Protein AF-A0A7X9GPX5-F1 (afdb_monomer)

Mean predicted aligned error: 4.0 Å

Secondary structure (DSSP, 8-state):
----HHHHHHHTT--HHHHHHHHTS-HHHHHHHHHH-GGGS-HHHHHHHHHHTT--HHHHH--

Foldseek 3Di:
DADQPVNVCVVVVHDLVRVCVQLVHDSVVSVCCNPVHPVPPDPVSLVSSCVVSVHDSCVNGND

Structure (mmCIF, N/CA/C/O backbone):
data_AF-A0A7X9GPX5-F1
#
_entry.id   AF-A0A7X9GPX5-F1
#
loop_
_atom_site.group_PDB
_atom_site.id
_atom_site.type_symbol
_atom_site.label_atom_id
_atom_site.label_alt_id
_atom_site.label_comp_id
_atom_site.label_asym_id
_atom_site.label_entity_id
_atom_site.label_seq_id
_atom_site.pdbx_PDB_ins_code
_atom_site.Cartn_x
_atom_site.Cartn_y
_atom_site.Cartn_z
_atom_site.occupancy
_atom_site.B_iso_or_equiv
_atom_site.auth_seq_id
_atom_site.auth_comp_id
_atom_site.auth_asym_id
_atom_site.auth_atom_id
_atom_site.pdbx_PDB_model_num
ATOM 1 N N . MET A 1 1 ? 11.289 9.715 -11.336 1.00 41.56 1 MET A N 1
ATOM 2 C CA . MET A 1 1 ? 11.245 10.125 -9.902 1.00 41.56 1 MET A CA 1
ATOM 3 C C . MET A 1 1 ? 10.342 9.132 -9.191 1.00 41.56 1 MET A C 1
ATOM 5 O O . MET A 1 1 ? 9.131 9.290 -9.239 1.00 41.56 1 MET A O 1
ATOM 9 N N . SER A 1 2 ? 10.901 8.072 -8.606 1.00 49.78 2 SER A N 1
ATOM 10 C CA . SER A 1 2 ? 10.114 6.924 -8.142 1.00 49.78 2 SER A CA 1
ATOM 11 C C . SER A 1 2 ? 9.151 7.331 -7.018 1.00 49.78 2 SER A C 1
ATOM 13 O O . SER A 1 2 ? 9.570 7.671 -5.907 1.00 49.78 2 SER A O 1
ATOM 15 N N . ILE A 1 3 ? 7.846 7.331 -7.299 1.00 62.97 3 ILE A N 1
ATOM 16 C CA . ILE A 1 3 ? 6.816 7.638 -6.304 1.00 62.97 3 ILE A CA 1
ATOM 17 C C . ILE A 1 3 ? 6.786 6.498 -5.283 1.00 62.97 3 ILE A C 1
ATOM 19 O O . ILE A 1 3 ? 6.374 5.376 -5.566 1.00 62.97 3 ILE A O 1
ATOM 23 N N . ASN A 1 4 ? 7.223 6.783 -4.056 1.00 79.38 4 ASN A N 1
ATOM 24 C CA . ASN A 1 4 ? 7.166 5.809 -2.972 1.00 79.38 4 ASN A CA 1
ATOM 25 C C . ASN A 1 4 ? 5.701 5.583 -2.547 1.00 79.38 4 ASN A C 1
ATOM 27 O O . ASN A 1 4 ? 4.986 6.535 -2.216 1.00 79.38 4 ASN A O 1
ATOM 31 N N . LEU A 1 5 ? 5.272 4.317 -2.489 1.00 86.12 5 LEU A N 1
ATOM 32 C CA . LEU A 1 5 ? 3.934 3.895 -2.051 1.00 86.12 5 LEU A CA 1
ATOM 33 C C . LEU A 1 5 ? 3.527 4.517 -0.703 1.00 86.12 5 LEU A C 1
ATOM 35 O O . LEU A 1 5 ? 2.364 4.872 -0.500 1.00 86.12 5 LEU A O 1
ATOM 39 N N . ARG A 1 6 ? 4.491 4.706 0.207 1.00 89.00 6 ARG A N 1
ATOM 40 C CA . ARG A 1 6 ? 4.279 5.371 1.497 1.00 89.00 6 ARG A CA 1
ATOM 41 C C . ARG A 1 6 ? 3.819 6.815 1.321 1.00 89.00 6 ARG A C 1
ATOM 43 O O . ARG A 1 6 ? 2.889 7.237 2.003 1.00 89.00 6 ARG A O 1
ATOM 50 N N . THR A 1 7 ? 4.471 7.564 0.436 1.00 88.44 7 THR A N 1
ATOM 51 C CA . THR A 1 7 ? 4.144 8.969 0.164 1.00 88.44 7 THR A CA 1
ATOM 52 C C . THR A 1 7 ? 2.744 9.073 -0.417 1.00 88.44 7 THR A C 1
ATOM 54 O O . THR A 1 7 ? 1.932 9.836 0.097 1.00 88.44 7 THR A O 1
ATOM 57 N N . LEU A 1 8 ? 2.424 8.236 -1.407 1.00 89.00 8 LEU A N 1
ATOM 58 C CA . LEU A 1 8 ? 1.094 8.191 -2.009 1.00 89.00 8 LEU A CA 1
ATOM 59 C C . LEU A 1 8 ? 0.006 7.897 -0.968 1.00 89.00 8 LEU A C 1
ATOM 61 O O . LEU A 1 8 ? -1.025 8.568 -0.933 1.00 89.00 8 LEU A O 1
ATOM 65 N N . ARG A 1 9 ? 0.258 6.937 -0.072 1.00 92.19 9 ARG A N 1
ATOM 66 C CA . ARG A 1 9 ? -0.669 6.603 1.010 1.00 92.19 9 ARG A CA 1
ATOM 67 C C . ARG A 1 9 ? -0.885 7.784 1.968 1.00 92.19 9 ARG A C 1
ATOM 69 O O . ARG A 1 9 ? -2.023 8.047 2.350 1.00 92.19 9 ARG A O 1
ATOM 76 N N . ILE A 1 10 ? 0.185 8.483 2.356 1.00 91.81 10 ILE A N 1
ATOM 77 C CA . ILE A 1 10 ? 0.114 9.644 3.260 1.00 91.81 10 ILE A CA 1
ATOM 78 C C . ILE A 1 10 ? -0.625 10.813 2.597 1.00 91.81 10 ILE A C 1
ATOM 80 O O . ILE A 1 10 ? -1.486 11.402 3.237 1.00 91.81 10 ILE A O 1
ATOM 84 N N . LEU A 1 11 ? -0.356 11.102 1.319 1.00 91.50 11 LEU A N 1
ATOM 85 C CA . LEU A 1 11 ? -1.040 12.163 0.563 1.00 91.50 11 LEU A CA 1
ATOM 86 C C . LEU A 1 11 ? -2.553 11.938 0.459 1.00 91.50 11 LEU A C 1
ATOM 88 O O . LEU A 1 11 ? -3.318 12.893 0.425 1.00 91.50 11 LEU A O 1
ATOM 92 N N . ASN A 1 12 ? -2.982 10.677 0.445 1.00 90.88 12 ASN A N 1
ATOM 93 C CA . ASN A 1 12 ? -4.393 10.306 0.427 1.00 90.88 12 ASN A CA 1
ATOM 94 C C . ASN A 1 12 ? -4.992 10.111 1.836 1.00 90.88 12 ASN A C 1
ATOM 96 O O . ASN A 1 12 ? -6.124 9.654 1.949 1.00 90.88 12 ASN A O 1
ATOM 100 N N . ASN A 1 13 ? -4.261 10.422 2.918 1.00 95.06 13 ASN A N 1
ATOM 101 C CA . ASN A 1 13 ? -4.690 10.220 4.313 1.00 95.06 13 ASN A CA 1
ATOM 102 C C . ASN A 1 13 ? -5.115 8.778 4.658 1.00 95.06 13 ASN A C 1
ATOM 104 O O . ASN A 1 13 ? -5.947 8.536 5.532 1.00 95.06 13 ASN A O 1
ATOM 108 N N . ILE A 1 14 ? -4.512 7.789 4.002 1.00 95.31 14 ILE A N 1
ATOM 109 C CA . ILE A 1 14 ? -4.842 6.377 4.203 1.00 95.31 14 ILE A CA 1
ATOM 110 C C . ILE A 1 14 ? -3.903 5.782 5.253 1.00 95.31 14 ILE A C 1
ATOM 112 O O . ILE A 1 14 ? -2.697 6.025 5.252 1.00 95.31 14 ILE A O 1
ATOM 116 N N . THR A 1 15 ? -4.410 4.959 6.169 1.00 95.75 15 THR A N 1
ATOM 117 C CA . THR A 1 15 ? -3.549 4.222 7.111 1.00 95.75 15 THR A CA 1
ATOM 118 C C . THR A 1 15 ? -3.092 2.900 6.497 1.00 95.75 15 THR A C 1
ATOM 120 O O . THR A 1 15 ? -3.730 2.364 5.592 1.00 95.75 15 THR A O 1
ATOM 123 N N . ARG A 1 16 ? -1.990 2.320 6.992 1.00 94.44 16 ARG A N 1
ATOM 124 C CA . ARG A 1 16 ? -1.551 0.988 6.526 1.00 94.44 16 ARG A CA 1
ATOM 125 C C . ARG A 1 16 ? -2.616 -0.080 6.761 1.00 94.44 16 ARG A C 1
ATOM 127 O O . ARG A 1 16 ? -2.769 -0.972 5.940 1.00 94.44 16 ARG A O 1
ATOM 134 N N . VAL A 1 17 ? -3.339 0.025 7.877 1.00 96.19 17 VAL A N 1
ATOM 135 C CA . VAL A 1 17 ? -4.418 -0.901 8.241 1.00 96.19 17 VAL A CA 1
ATOM 136 C C . VAL A 1 17 ? -5.586 -0.774 7.269 1.00 96.19 17 VAL A C 1
ATOM 138 O O . VAL A 1 17 ? -6.075 -1.790 6.786 1.00 96.19 17 VAL A O 1
ATOM 141 N N . GLN A 1 18 ? -5.975 0.459 6.935 1.00 95.44 18 GLN A N 1
ATOM 142 C CA . GLN A 1 18 ? -7.035 0.728 5.967 1.00 95.44 18 GLN A CA 1
ATOM 143 C C . GLN A 1 18 ? -6.676 0.153 4.594 1.00 95.44 18 GLN A C 1
ATOM 145 O O . GLN A 1 18 ? -7.392 -0.685 4.062 1.00 95.44 18 GLN A O 1
ATOM 150 N N . MET A 1 19 ? -5.487 0.485 4.094 1.00 94.56 19 MET A N 1
ATOM 151 C CA . MET A 1 19 ? -4.999 -0.020 2.813 1.00 94.56 19 MET A CA 1
ATOM 152 C C . MET A 1 19 ? -4.898 -1.550 2.771 1.00 94.56 19 MET A C 1
ATOM 154 O O . MET A 1 19 ? -5.231 -2.176 1.770 1.00 94.56 19 MET A O 1
ATOM 158 N N . ALA A 1 20 ? -4.441 -2.172 3.860 1.00 95.25 20 ALA A N 1
ATOM 159 C CA . ALA A 1 20 ? -4.366 -3.624 3.967 1.00 95.25 20 ALA A CA 1
ATOM 160 C C . ALA A 1 20 ? -5.755 -4.269 3.878 1.00 95.25 20 ALA A C 1
ATOM 162 O O . ALA A 1 20 ? -5.933 -5.246 3.151 1.00 95.25 20 ALA A O 1
ATOM 163 N N . LYS A 1 21 ? -6.737 -3.690 4.579 1.00 96.19 21 LYS A N 1
ATOM 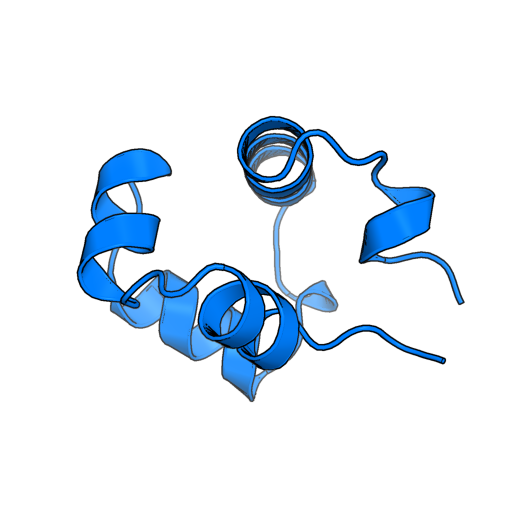164 C CA . LYS A 1 21 ? -8.133 -4.127 4.549 1.00 96.19 21 LYS A CA 1
ATOM 165 C C . LYS A 1 21 ? -8.718 -4.003 3.142 1.00 96.19 21 LYS A C 1
ATOM 167 O O . LYS A 1 21 ? -9.269 -4.977 2.641 1.00 96.19 21 LYS A O 1
ATOM 172 N N . ASP A 1 22 ? -8.525 -2.861 2.492 1.00 94.50 22 ASP A N 1
ATOM 173 C CA . ASP A 1 22 ? -9.108 -2.578 1.177 1.00 94.50 22 ASP A CA 1
ATOM 174 C C . ASP A 1 22 ? -8.489 -3.434 0.063 1.00 94.50 22 ASP A C 1
ATOM 176 O O . ASP A 1 22 ? -9.178 -3.895 -0.845 1.00 94.50 22 ASP A O 1
ATOM 180 N N . LEU A 1 23 ? -7.187 -3.720 0.152 1.00 92.19 23 LEU A N 1
ATOM 181 C CA . LEU A 1 23 ? -6.488 -4.582 -0.808 1.00 92.19 23 LEU A CA 1
ATOM 182 C C . LEU A 1 23 ? -6.630 -6.084 -0.490 1.00 92.19 23 LEU A C 1
ATOM 184 O O . LEU A 1 23 ? -6.245 -6.930 -1.315 1.00 92.19 23 LEU A O 1
ATOM 188 N N . GLY A 1 24 ? -7.172 -6.424 0.684 1.00 94.25 24 GLY A N 1
ATOM 189 C CA . GLY A 1 24 ? -7.309 -7.794 1.178 1.00 94.25 24 GLY A CA 1
ATOM 190 C C . GLY A 1 24 ? -5.960 -8.471 1.424 1.00 94.25 24 GLY A C 1
ATOM 191 O O . GLY A 1 24 ? -5.753 -9.612 1.010 1.00 94.25 24 GLY A O 1
ATOM 192 N N . VAL A 1 25 ? -5.011 -7.752 2.026 1.00 93.19 25 VAL A N 1
ATOM 193 C CA . VAL A 1 25 ? -3.663 -8.243 2.354 1.00 93.19 25 VAL A CA 1
ATOM 194 C C . VAL A 1 25 ? -3.339 -8.006 3.826 1.00 93.19 25 VAL A C 1
ATOM 196 O O . VAL A 1 25 ? -4.038 -7.285 4.531 1.00 93.19 25 VAL A O 1
ATOM 199 N N . ASN A 1 26 ? -2.260 -8.611 4.321 1.00 94.94 26 ASN A N 1
ATOM 200 C CA . ASN A 1 26 ? -1.814 -8.355 5.686 1.00 94.94 26 ASN A CA 1
ATOM 201 C C . ASN A 1 26 ? -1.180 -6.955 5.795 1.00 94.94 26 ASN A C 1
ATOM 203 O O . ASN A 1 26 ? -0.479 -6.510 4.887 1.00 94.94 26 ASN A O 1
ATOM 207 N N . VAL A 1 27 ? -1.334 -6.281 6.937 1.00 94.81 27 VAL A N 1
ATOM 208 C CA . VAL A 1 27 ? -0.670 -4.990 7.210 1.00 94.81 27 VAL A CA 1
ATOM 209 C C 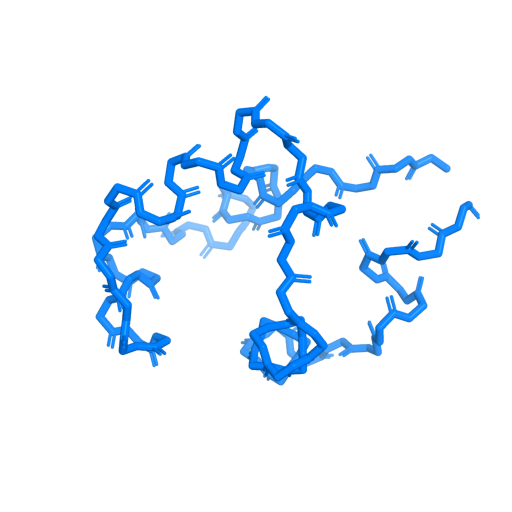. VAL A 1 27 ? 0.853 -5.092 7.051 1.00 94.81 27 VAL A C 1
ATOM 211 O O . VAL A 1 27 ? 1.479 -4.177 6.521 1.00 94.81 27 VAL A O 1
ATOM 214 N N . ARG A 1 28 ? 1.455 -6.231 7.423 1.00 92.19 28 ARG A N 1
ATOM 215 C CA . ARG A 1 28 ? 2.883 -6.514 7.193 1.00 92.19 28 ARG A CA 1
ATOM 216 C C . ARG A 1 28 ? 3.250 -6.502 5.712 1.00 92.19 28 ARG A C 1
ATOM 218 O O . ARG A 1 28 ? 4.358 -6.099 5.381 1.00 92.19 28 ARG A O 1
ATOM 225 N N . THR A 1 29 ? 2.340 -6.912 4.829 1.00 91.69 29 THR A N 1
ATOM 226 C CA . THR A 1 29 ? 2.540 -6.849 3.378 1.00 91.69 29 THR A CA 1
ATOM 227 C C . THR A 1 29 ? 2.652 -5.399 2.912 1.00 91.69 29 THR A C 1
ATOM 229 O O . THR A 1 29 ? 3.579 -5.085 2.172 1.00 91.69 29 THR A O 1
ATOM 232 N N . ILE A 1 30 ? 1.791 -4.503 3.415 1.00 92.81 30 ILE A N 1
ATOM 233 C CA . ILE A 1 30 ? 1.879 -3.061 3.129 1.00 92.81 30 ILE A CA 1
ATOM 234 C C . ILE A 1 30 ? 3.209 -2.493 3.63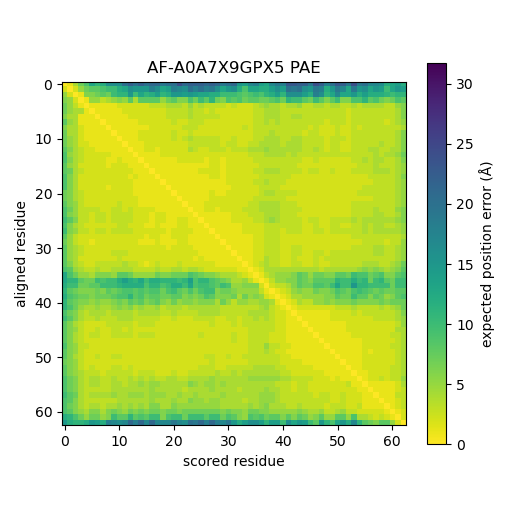1 1.00 92.81 30 ILE A C 1
ATOM 236 O O . ILE A 1 30 ? 3.920 -1.835 2.878 1.00 92.81 30 ILE A O 1
ATOM 240 N N . THR A 1 31 ? 3.589 -2.795 4.877 1.00 91.50 31 THR A N 1
ATOM 241 C CA . THR A 1 31 ? 4.878 -2.361 5.439 1.00 91.50 31 THR A CA 1
ATOM 242 C C . THR A 1 31 ? 6.057 -2.856 4.600 1.00 91.50 31 THR A C 1
ATOM 244 O O . THR A 1 31 ? 6.964 -2.080 4.315 1.00 91.50 31 THR A O 1
ATOM 247 N N . ARG A 1 32 ? 6.027 -4.118 4.150 1.00 89.44 32 ARG A N 1
ATOM 248 C CA . ARG A 1 32 ? 7.061 -4.695 3.281 1.00 89.44 32 ARG A CA 1
ATOM 249 C C . ARG A 1 32 ? 7.165 -3.951 1.951 1.00 89.44 32 ARG A C 1
ATOM 251 O O . ARG A 1 32 ? 8.279 -3.681 1.529 1.00 89.44 32 ARG A O 1
ATOM 258 N N . TRP A 1 33 ? 6.049 -3.605 1.309 1.00 89.75 33 TRP A N 1
ATOM 259 C CA . TRP A 1 33 ? 6.067 -2.841 0.054 1.00 89.75 33 TRP A CA 1
ATOM 260 C C . TRP A 1 33 ? 6.589 -1.413 0.237 1.00 89.75 33 TRP A C 1
ATOM 262 O O . TRP A 1 33 ? 7.303 -0.915 -0.626 1.00 89.75 33 TRP A O 1
ATOM 272 N N . GLU A 1 34 ? 6.276 -0.767 1.365 1.00 88.69 34 GLU A N 1
ATOM 273 C CA . GLU A 1 34 ? 6.811 0.563 1.689 1.00 88.69 34 GLU A CA 1
ATOM 274 C C . GLU A 1 34 ? 8.320 0.548 2.007 1.00 88.69 34 GLU A C 1
ATOM 276 O O . GLU A 1 34 ? 8.989 1.552 1.773 1.00 88.69 34 GLU A O 1
ATOM 281 N N . GLN A 1 35 ? 8.844 -0.546 2.577 1.00 85.62 35 GLN A N 1
ATOM 282 C CA . GLN A 1 35 ? 10.238 -0.658 3.038 1.00 85.62 35 GLN A CA 1
ATOM 283 C C . GLN A 1 35 ? 11.185 -1.268 2.001 1.00 85.62 35 GLN A C 1
ATOM 285 O O . GLN A 1 35 ? 12.263 -0.734 1.773 1.00 85.62 35 GLN A O 1
ATOM 290 N N . ASN A 1 36 ? 10.788 -2.385 1.391 1.00 79.31 36 ASN A N 1
ATOM 291 C CA . ASN A 1 36 ? 11.634 -3.182 0.495 1.00 79.31 36 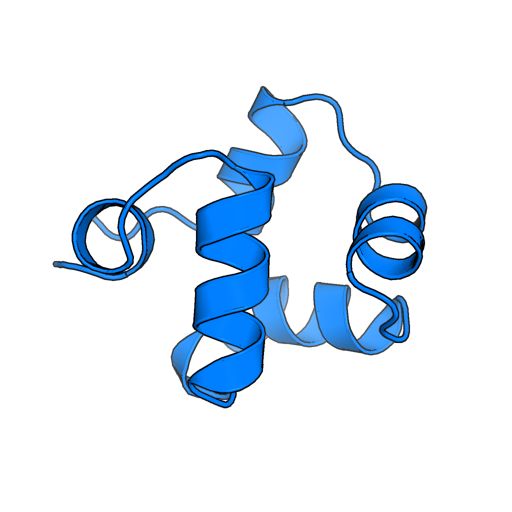ASN A CA 1
ATOM 292 C C . ASN A 1 36 ? 11.362 -2.886 -0.983 1.00 79.31 36 ASN A C 1
ATOM 294 O O . ASN A 1 36 ? 11.839 -3.607 -1.854 1.00 79.31 36 ASN A O 1
ATOM 298 N N . GLY A 1 37 ? 10.542 -1.873 -1.256 1.00 71.19 37 GLY A N 1
ATOM 299 C CA . GLY A 1 37 ? 10.129 -1.530 -2.601 1.00 71.19 37 GLY A CA 1
ATOM 300 C C . GLY A 1 37 ? 9.029 -2.436 -3.152 1.00 71.19 37 GLY A C 1
ATOM 301 O O . GLY A 1 37 ? 8.811 -3.595 -2.769 1.00 71.19 37 GLY A O 1
ATOM 302 N N . VAL A 1 38 ? 8.319 -1.850 -4.102 1.00 71.94 38 VAL A N 1
ATOM 303 C CA . VAL A 1 38 ? 7.209 -2.438 -4.858 1.00 71.94 38 VAL A CA 1
ATOM 304 C C . VAL A 1 38 ? 7.683 -3.475 -5.880 1.00 71.94 38 VAL A C 1
ATOM 306 O O . VAL A 1 38 ? 6.881 -4.275 -6.341 1.00 71.94 38 VAL A O 1
ATOM 309 N N . GLU A 1 39 ? 8.988 -3.552 -6.147 1.00 71.06 39 GLU A N 1
ATOM 310 C CA . GLU A 1 39 ? 9.634 -4.554 -7.011 1.00 71.06 39 GLU A CA 1
ATOM 311 C C . GLU A 1 39 ? 9.422 -5.991 -6.510 1.00 71.06 39 GLU A C 1
ATOM 313 O O . GLU A 1 39 ? 9.325 -6.941 -7.281 1.00 71.06 39 GLU A O 1
ATOM 318 N N . THR A 1 40 ? 9.276 -6.164 -5.192 1.00 72.38 40 THR A N 1
ATOM 319 C CA . THR A 1 40 ? 9.035 -7.475 -4.566 1.00 72.38 40 THR A CA 1
ATOM 320 C C . THR A 1 40 ? 7.572 -7.931 -4.634 1.00 72.38 40 THR A C 1
ATOM 322 O O . THR A 1 40 ? 7.194 -8.939 -4.019 1.00 72.38 40 THR A O 1
ATOM 325 N N . MET A 1 41 ? 6.718 -7.162 -5.312 1.00 85.50 41 MET A N 1
ATOM 326 C CA . MET A 1 41 ? 5.285 -7.382 -5.415 1.00 85.50 41 MET A CA 1
ATOM 327 C C . MET A 1 41 ? 4.927 -8.120 -6.708 1.00 85.50 41 MET A C 1
ATOM 329 O O . MET A 1 41 ? 5.400 -7.811 -7.792 1.00 85.50 41 MET A O 1
ATOM 333 N N . THR A 1 42 ? 3.995 -9.066 -6.617 1.00 87.44 42 THR A N 1
ATOM 334 C CA .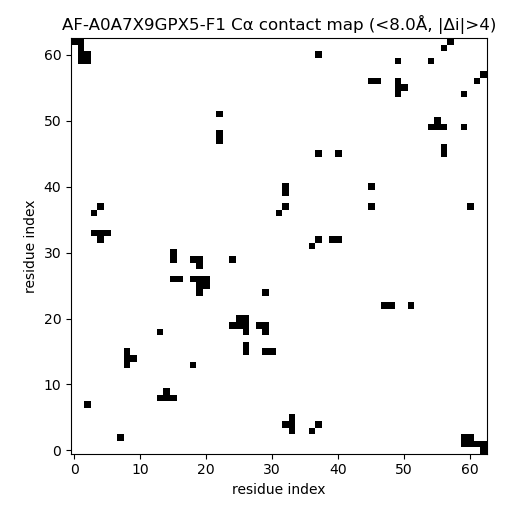 THR A 1 42 ? 3.414 -9.703 -7.808 1.00 87.44 42 THR A CA 1
ATOM 335 C C . THR A 1 42 ? 2.634 -8.691 -8.655 1.00 87.44 42 THR A C 1
ATOM 337 O O . THR A 1 42 ? 1.903 -7.874 -8.085 1.00 87.44 42 THR A O 1
ATOM 340 N N . LEU A 1 43 ? 2.614 -8.857 -9.981 1.00 87.06 43 LEU A N 1
ATOM 341 C CA . LEU A 1 43 ? 1.813 -8.028 -10.899 1.00 87.06 43 LEU A CA 1
ATOM 342 C C . LEU A 1 43 ? 0.327 -7.919 -10.496 1.00 87.06 43 LEU A C 1
ATOM 344 O O . LEU A 1 43 ? -0.290 -6.869 -10.651 1.00 87.06 43 LEU A O 1
ATOM 348 N N . LYS A 1 44 ? -0.255 -8.979 -9.918 1.00 90.25 44 LYS A N 1
ATOM 349 C CA . LYS A 1 44 ? -1.634 -8.969 -9.395 1.00 90.25 44 LYS A CA 1
ATOM 350 C C . LYS A 1 44 ? -1.850 -7.888 -8.331 1.00 90.25 44 LYS A C 1
ATOM 352 O O . LYS A 1 44 ? -2.837 -7.162 -8.379 1.00 90.25 44 LYS A O 1
ATOM 357 N N . ASN A 1 45 ? -0.939 -7.792 -7.369 1.00 90.25 45 ASN A N 1
ATOM 358 C CA . ASN A 1 45 ? -1.011 -6.801 -6.298 1.00 90.25 45 ASN A CA 1
ATOM 359 C C . ASN A 1 45 ? -0.667 -5.398 -6.815 1.00 90.25 45 ASN A C 1
ATOM 361 O O . ASN A 1 45 ? -1.326 -4.446 -6.412 1.00 90.25 45 ASN A O 1
ATOM 365 N N . ALA A 1 46 ? 0.253 -5.287 -7.780 1.00 89.50 46 ALA A N 1
ATOM 366 C CA . ALA A 1 46 ? 0.522 -4.025 -8.469 1.00 89.50 46 ALA A CA 1
ATOM 367 C C . ALA A 1 46 ? -0.753 -3.462 -9.116 1.00 89.50 46 ALA A C 1
ATOM 369 O O . ALA A 1 46 ? -1.115 -2.314 -8.875 1.00 89.50 46 ALA A O 1
ATOM 370 N N . LYS A 1 47 ? -1.504 -4.305 -9.839 1.00 91.00 47 LYS A N 1
ATOM 371 C CA . LYS A 1 47 ? -2.798 -3.932 -10.433 1.00 91.00 47 LYS A CA 1
ATOM 372 C C . LYS A 1 47 ? -3.845 -3.543 -9.389 1.00 91.00 47 LYS A C 1
ATOM 374 O O . LYS A 1 47 ? -4.600 -2.606 -9.611 1.00 91.00 47 LYS A O 1
ATOM 379 N N . LYS A 1 48 ? -3.895 -4.228 -8.240 1.00 92.38 48 LYS A N 1
ATOM 380 C CA . LYS A 1 48 ? -4.806 -3.840 -7.151 1.00 92.38 48 LYS A CA 1
ATOM 381 C C . LYS A 1 48 ? -4.498 -2.437 -6.628 1.00 92.38 48 LYS A C 1
ATOM 383 O O . LYS A 1 48 ? -5.425 -1.667 -6.424 1.00 92.38 48 LYS A O 1
ATOM 388 N N . ILE A 1 49 ? -3.220 -2.114 -6.427 1.00 91.12 49 ILE A N 1
ATOM 389 C CA . ILE A 1 49 ? -2.787 -0.787 -5.969 1.00 91.12 49 ILE A CA 1
ATOM 390 C C . ILE A 1 49 ? -3.109 0.279 -7.021 1.00 91.12 49 ILE A C 1
ATOM 392 O O . ILE A 1 49 ? -3.664 1.317 -6.676 1.00 91.12 49 ILE A O 1
ATOM 396 N N . ALA A 1 50 ? -2.820 -0.003 -8.292 1.00 90.94 50 ALA A N 1
ATOM 397 C CA . ALA A 1 50 ? -3.170 0.847 -9.427 1.00 90.94 50 ALA A CA 1
ATOM 398 C C . ALA A 1 50 ? -4.661 1.193 -9.450 1.00 90.94 50 ALA A C 1
ATOM 400 O O . ALA A 1 50 ? -5.030 2.365 -9.405 1.00 90.94 50 ALA A O 1
ATOM 401 N N . ASN A 1 51 ? -5.519 0.176 -9.373 1.00 92.25 51 ASN A N 1
ATOM 402 C CA . ASN A 1 51 ? -6.965 0.369 -9.319 1.00 92.25 51 ASN A CA 1
ATOM 403 C C . ASN A 1 51 ? -7.403 1.132 -8.062 1.00 92.25 51 ASN A C 1
ATOM 405 O O . ASN A 1 51 ? -8.274 1.991 -8.139 1.00 92.25 51 ASN A O 1
ATOM 409 N N . TYR A 1 52 ? -6.795 0.839 -6.912 1.00 92.88 52 TYR A N 1
ATOM 410 C CA . TYR A 1 52 ? -7.126 1.479 -5.640 1.00 92.88 52 TYR A CA 1
ATOM 411 C C . TYR A 1 52 ? -6.830 2.986 -5.637 1.00 92.88 52 TYR A C 1
ATOM 413 O O . TYR A 1 52 ? -7.585 3.755 -5.052 1.00 92.88 52 TYR A O 1
ATOM 421 N N . PHE A 1 53 ? -5.770 3.421 -6.323 1.00 90.75 53 PHE A N 1
ATOM 422 C CA . PHE A 1 53 ? -5.440 4.841 -6.487 1.00 90.75 53 PHE A CA 1
ATOM 423 C C . PHE A 1 53 ? -5.944 5.451 -7.799 1.00 90.75 53 PHE A C 1
ATOM 425 O O . PHE A 1 53 ? -5.648 6.613 -8.066 1.00 90.75 53 PHE A O 1
ATOM 432 N N . ASN A 1 54 ? -6.689 4.688 -8.606 1.00 91.06 54 ASN A N 1
ATOM 433 C CA . ASN A 1 54 ? -7.139 5.081 -9.940 1.00 91.06 54 ASN A CA 1
ATOM 434 C C . ASN A 1 54 ? -5.998 5.635 -10.821 1.00 91.06 54 ASN A C 1
ATOM 436 O O . ASN A 1 54 ? -6.104 6.713 -11.404 1.00 91.06 54 ASN A O 1
ATOM 440 N N . LYS A 1 55 ? -4.883 4.901 -10.863 1.00 89.25 55 LYS A N 1
ATOM 441 C CA . LYS A 1 55 ? -3.676 5.224 -11.635 1.00 89.25 55 LYS A CA 1
ATOM 442 C C . LYS A 1 55 ? -3.250 4.050 -12.498 1.00 89.25 55 LYS A C 1
ATOM 444 O O . LYS A 1 55 ? -3.552 2.904 -12.168 1.00 89.25 55 LYS A O 1
ATOM 449 N N . SER A 1 56 ? -2.526 4.315 -13.579 1.00 88.81 56 SER A N 1
ATOM 450 C CA . SER A 1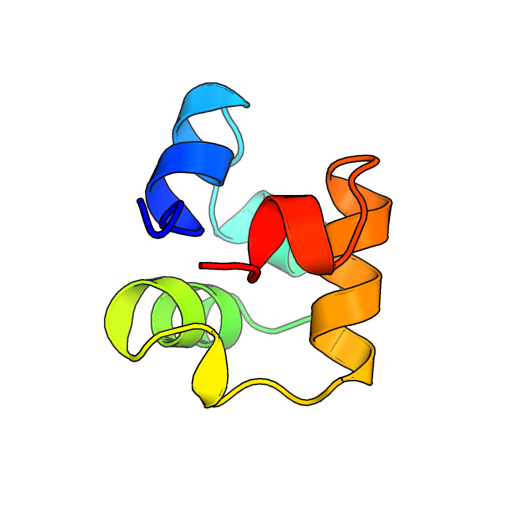 56 ? -1.876 3.259 -14.356 1.00 88.81 56 SER A CA 1
ATOM 451 C C . SER A 1 56 ? -0.679 2.661 -13.600 1.00 88.81 56 SER A C 1
ATOM 453 O O . SER A 1 56 ? -0.174 3.232 -12.629 1.00 88.81 56 SER A O 1
ATOM 455 N N . LEU A 1 57 ? -0.216 1.484 -14.034 1.00 86.00 57 LEU A N 1
ATOM 456 C CA . LEU A 1 57 ? 1.010 0.893 -13.487 1.00 86.00 57 LEU A CA 1
ATOM 457 C C . LEU A 1 57 ? 2.225 1.778 -13.779 1.00 86.00 57 LEU A C 1
ATO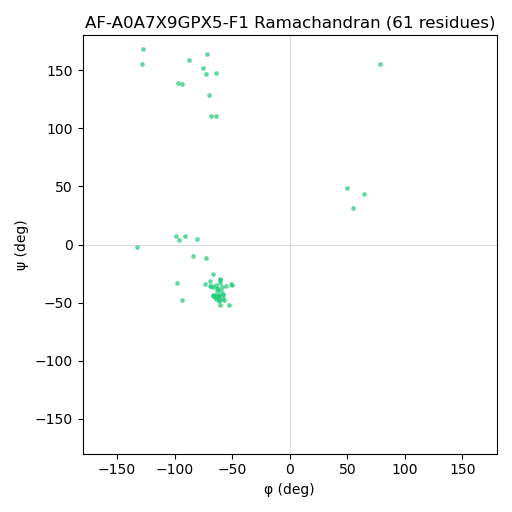M 459 O O . LEU A 1 57 ? 3.063 1.932 -12.899 1.00 86.00 57 LEU A O 1
ATOM 463 N N . ASP A 1 58 ? 2.280 2.397 -14.958 1.00 85.00 58 ASP A N 1
ATOM 464 C CA . ASP A 1 58 ? 3.376 3.283 -15.356 1.00 85.00 58 ASP A CA 1
ATOM 465 C C . ASP A 1 58 ? 3.388 4.578 -14.531 1.00 85.00 58 ASP A C 1
ATOM 467 O O . ASP A 1 58 ? 4.443 5.057 -14.143 1.00 85.00 58 ASP A O 1
ATOM 471 N N . GLU A 1 59 ? 2.224 5.118 -14.154 1.00 82.94 59 GLU A N 1
ATOM 472 C CA . GLU A 1 59 ? 2.150 6.284 -13.259 1.00 82.94 59 GLU A CA 1
ATOM 473 C C . GLU A 1 59 ? 2.632 5.995 -11.829 1.00 82.94 59 GLU A C 1
ATOM 475 O O . GLU A 1 59 ? 2.996 6.918 -11.099 1.00 82.94 59 GLU A O 1
ATOM 480 N N . LEU A 1 60 ? 2.557 4.737 -11.388 1.00 80.00 60 LEU A N 1
ATOM 481 C CA . LEU A 1 60 ? 2.926 4.327 -10.030 1.00 80.00 60 LEU A CA 1
ATOM 482 C C . LEU A 1 60 ? 4.335 3.748 -9.938 1.00 80.00 60 LEU A C 1
ATOM 484 O O . LEU A 1 60 ? 4.975 3.873 -8.895 1.00 80.00 60 LEU A O 1
ATOM 488 N N . PHE A 1 61 ? 4.768 3.066 -10.994 1.00 77.56 61 PHE A N 1
ATOM 489 C CA . PHE A 1 61 ? 5.961 2.226 -11.018 1.00 77.56 61 PHE A CA 1
ATOM 490 C C . PHE A 1 61 ? 6.861 2.486 -12.232 1.00 77.56 61 PHE A C 1
ATOM 492 O O . PHE A 1 61 ? 7.898 1.839 -12.335 1.00 77.56 61 PHE A O 1
ATOM 499 N N . GLY A 1 62 ? 6.476 3.383 -13.143 1.00 71.44 62 GLY A N 1
ATOM 500 C CA . GLY A 1 62 ? 7.336 3.855 -14.225 1.00 71.44 62 GLY A CA 1
ATOM 501 C C . GLY A 1 62 ? 8.395 4.836 -13.715 1.00 71.44 62 GLY A C 1
ATOM 502 O O . GLY A 1 62 ? 8.193 5.512 -12.701 1.00 71.44 62 GLY A O 1
ATOM 503 N N . ASP A 1 63 ? 9.534 4.870 -14.406 1.00 57.28 63 ASP A N 1
ATOM 504 C CA . ASP A 1 63 ? 10.733 5.640 -14.035 1.00 57.28 63 ASP A CA 1
ATOM 505 C C . ASP A 1 63 ? 10.608 7.163 -14.231 1.00 57.28 63 ASP A C 1
ATOM 507 O O . ASP A 1 63 ? 10.093 7.606 -15.283 1.00 57.28 63 ASP A O 1
#

Sequence (63 aa):
MSINLRTLRILNNITRVQMAKDLGVNVRTITRWEQNGVETMTLKNAKKIANYFNKSLDELFGD

Nearest PDB structures (foldseek):
  1zz6-assembly1_A-2  TM=8.652E-01  e=8.136E-03  Streptomyces wedmorensis
  1zz7-assembly1_B-2  TM=8.737E-01  e=1.044E-02  Streptomyces wedmorensis
  7t5u-assembly1_A  TM=8.550E-01  e=2.498E-02  Escherichia coli
  3zkc-assembly1_B  TM=8.614E-01  e=3.412E-02  Bacillus subtilis subsp. subtilis str. 168
  1b0n-assembly1_A  TM=8.569E-01  e=7.207E-02  Bacillus subtilis

pLDDT: mean 86.4, std 11.06, 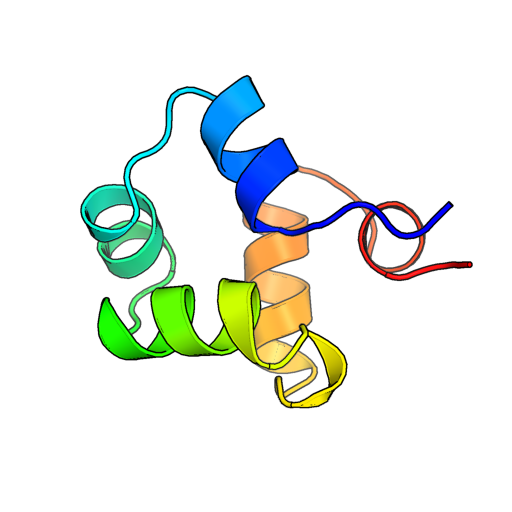range [41.56, 96.19]

Solvent-accessible surface area (backbone atoms only — not comparable to full-atom values): 3767 Å² total; per-residue (Å²): 108,77,63,51,65,55,57,57,33,54,77,68,73,52,49,61,62,56,53,12,60,78,71,71,49,54,47,66,55,48,53,44,37,56,71,70,39,65,84,80,52,55,71,72,58,50,50,52,51,18,61,74,69,73,46,52,62,58,81,54,72,41,113

Radius of gyration: 10.51 Å; Cα contacts (8 Å, |Δi|>4): 53; chains: 1; bounding box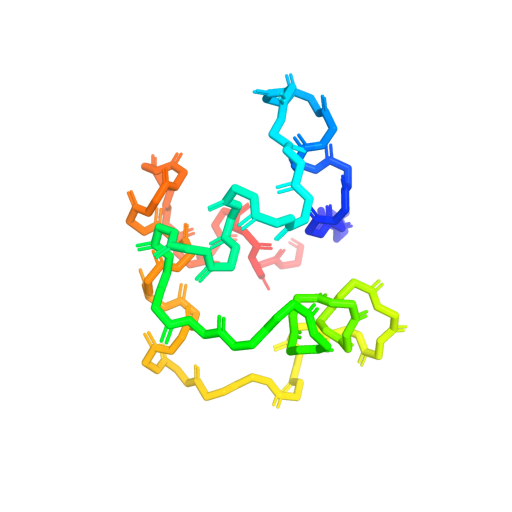: 21×22×24 Å